Protein AF-A0A8J2PK31-F1 (afdb_monomer_lite)

pLDDT: mean 91.15, std 10.27, range [41.28, 98.44]

Sequence (139 aa):
GHVGTVIRLNTDSKTVTVCWDSEAICDYRVGHENAYDLRVFDNGPVGARHPGVTCAGGHDSIIGFRFKCLHCPDFNFCTHWYMNESSHDMAHTFCQFDTDDDLMVQKLPLRVQSEKLKAQGIFKDAIVTRGKDASLSYM

Organism: NCBI:txid39272

Radius of gyration: 17.29 Å; chains: 1; bounding box: 41×30×52 Å

Secondary structure (DSSP, 8-state):
-B-EEEEEEETTTTEEEEEETTS-EEEEEBSGGG-B----S--GGGT-EEEEEE-TTSSSEEES-EEEESSSTT-EEEHHHHT-SSSS-TTS-EEEESSSS----EEPPPGGGS-----BSS-TT---PPPTT------

Foldseek 3Di:
DFDWDFDDADPVQQKTWTQTLVRDIDIFHNCRVHDGDDDDPWDLVVPAWAPPQDAPVDGDTARFKWKAWPVDPSHIHHSVLVLDPPNDDQQTWIFIDGHNPPPGPDTDDRNVPDDDDDYDHPDPPDDDDDHPPDDPPPD

Structure (mmCIF, N/CA/C/O backbone):
data_AF-A0A8J2PK31-F1
#
_entry.id   AF-A0A8J2PK31-F1
#
loop_
_atom_site.group_PDB
_atom_site.id
_atom_site.type_symbol
_atom_site.label_atom_id
_atom_site.label_alt_id
_atom_site.label_comp_id
_atom_site.label_asym_id
_atom_site.label_entity_id
_atom_site.label_seq_id
_atom_site.pdbx_PDB_ins_code
_atom_site.Cartn_x
_atom_site.Cartn_y
_atom_site.Cartn_z
_atom_site.occupancy
_atom_site.B_iso_or_equiv
_atom_site.auth_seq_id
_atom_site.auth_comp_id
_atom_site.auth_asym_id
_atom_site.auth_atom_id
_atom_site.pdbx_PDB_model_num
ATOM 1 N N . GLY A 1 1 ? 0.779 11.304 4.839 1.00 92.00 1 GLY A N 1
ATOM 2 C CA . GLY A 1 1 ? -0.436 10.681 5.392 1.00 92.00 1 GLY A CA 1
ATOM 3 C C . GLY A 1 1 ? -0.075 9.940 6.657 1.00 92.00 1 GLY A C 1
ATOM 4 O O . GLY A 1 1 ? 0.998 9.345 6.693 1.00 92.00 1 GLY A O 1
ATOM 5 N N . HIS A 1 2 ? -0.925 10.005 7.681 1.00 96.75 2 HIS A N 1
ATOM 6 C CA . HIS A 1 2 ? -0.757 9.191 8.887 1.00 96.75 2 HIS A CA 1
ATOM 7 C C . HIS A 1 2 ? -1.102 7.728 8.582 1.00 96.75 2 HIS A C 1
ATOM 9 O O . HIS A 1 2 ? -1.942 7.480 7.715 1.00 96.75 2 HIS A O 1
ATOM 15 N N . VAL A 1 3 ? -0.445 6.782 9.249 1.00 98.00 3 VAL A N 1
ATOM 16 C CA . VAL A 1 3 ? -0.691 5.342 9.080 1.00 98.00 3 VAL A CA 1
ATOM 17 C C . VAL A 1 3 ? -1.331 4.736 10.328 1.00 98.00 3 VAL A C 1
ATOM 19 O O . VAL A 1 3 ? -1.281 5.301 11.423 1.00 98.00 3 VAL A O 1
ATOM 22 N N . GLY A 1 4 ? -1.990 3.601 10.127 1.00 97.62 4 GLY A N 1
ATOM 23 C CA . GLY A 1 4 ? -2.643 2.830 11.170 1.00 97.62 4 GLY A CA 1
ATOM 24 C C . GLY A 1 4 ? -2.768 1.371 10.757 1.00 97.62 4 GLY A C 1
ATOM 25 O O . GLY A 1 4 ? -2.617 1.022 9.584 1.00 97.62 4 GLY A O 1
ATOM 26 N N . THR A 1 5 ? -3.064 0.523 11.733 1.00 97.44 5 THR A N 1
ATOM 27 C CA . THR A 1 5 ? -3.182 -0.924 11.573 1.00 97.44 5 THR A CA 1
ATOM 28 C C . THR A 1 5 ? -4.648 -1.344 11.591 1.00 97.44 5 THR A C 1
ATOM 30 O O . THR A 1 5 ? -5.397 -0.995 12.505 1.00 97.44 5 THR A O 1
ATOM 33 N N . VAL A 1 6 ? -5.068 -2.124 10.596 1.00 97.19 6 VAL A N 1
ATOM 34 C CA . VAL A 1 6 ? -6.373 -2.797 10.605 1.00 97.19 6 VAL A CA 1
ATOM 35 C C . VAL A 1 6 ? -6.367 -3.871 11.690 1.00 97.19 6 VAL A C 1
ATOM 37 O O . VAL A 1 6 ? -5.547 -4.782 11.647 1.00 97.19 6 VAL A O 1
ATOM 40 N N . ILE A 1 7 ? -7.289 -3.778 12.648 1.00 96.12 7 ILE A N 1
ATOM 41 C CA . ILE A 1 7 ? -7.372 -4.718 13.781 1.00 96.12 7 ILE A CA 1
ATOM 42 C C . ILE A 1 7 ? -8.604 -5.624 13.729 1.00 96.12 7 ILE A C 1
ATOM 44 O O . ILE A 1 7 ? -8.644 -6.649 14.404 1.00 96.12 7 ILE A O 1
ATOM 48 N N . ARG A 1 8 ? -9.633 -5.248 12.962 1.00 96.50 8 ARG A N 1
ATOM 49 C CA . ARG A 1 8 ? -10.870 -6.024 12.836 1.00 96.50 8 ARG A CA 1
ATOM 50 C C . ARG A 1 8 ? -11.563 -5.708 11.521 1.00 96.50 8 ARG A C 1
ATOM 52 O O . ARG A 1 8 ? -11.778 -4.541 11.214 1.00 96.50 8 ARG A O 1
ATOM 59 N N . LEU A 1 9 ? -11.962 -6.743 10.791 1.00 96.06 9 LEU A N 1
ATOM 60 C CA . LEU A 1 9 ? -12.790 -6.637 9.592 1.00 96.06 9 LEU A CA 1
ATOM 61 C C . LEU A 1 9 ? -14.227 -7.046 9.926 1.00 96.06 9 LEU A C 1
ATOM 63 O O . LEU A 1 9 ? -14.434 -8.059 10.590 1.00 96.06 9 LEU A O 1
ATOM 67 N N . ASN A 1 10 ? -15.206 -6.280 9.448 1.00 96.00 10 ASN A N 1
ATOM 68 C CA . ASN A 1 10 ? -16.613 -6.659 9.474 1.00 96.00 10 ASN A CA 1
ATOM 69 C C . ASN A 1 10 ? -17.140 -6.740 8.036 1.00 96.00 10 ASN A C 1
ATOM 71 O O . ASN A 1 10 ? -17.382 -5.726 7.377 1.00 96.00 10 ASN A O 1
ATOM 75 N N . THR A 1 11 ? -17.278 -7.968 7.541 1.00 94.25 11 THR A N 1
ATOM 76 C CA . THR A 1 11 ? -17.695 -8.253 6.165 1.00 94.25 11 THR A CA 1
ATOM 77 C C . THR A 1 11 ? -19.152 -7.892 5.911 1.00 94.25 11 THR A C 1
ATOM 79 O O . THR A 1 11 ? -19.466 -7.384 4.836 1.00 94.25 11 THR A O 1
ATOM 82 N N . ASP A 1 12 ? -20.021 -8.093 6.902 1.00 96.00 12 ASP A N 1
ATOM 83 C CA . ASP A 1 12 ? -21.467 -7.918 6.755 1.00 96.00 12 ASP A CA 1
ATOM 84 C C . ASP A 1 12 ? -21.820 -6.439 6.605 1.00 96.00 12 ASP A C 1
ATOM 86 O O . ASP A 1 12 ? -22.564 -6.052 5.703 1.00 96.00 12 ASP A O 1
ATOM 90 N N . SER A 1 13 ? -21.216 -5.588 7.440 1.00 96.19 13 SER A N 1
ATOM 91 C CA . SER A 1 13 ? -21.368 -4.134 7.340 1.00 96.19 13 SER A CA 1
ATOM 92 C C . SER A 1 13 ? -20.422 -3.490 6.330 1.00 96.19 13 SER A C 1
ATOM 94 O O . SER A 1 13 ? -20.532 -2.289 6.096 1.00 96.19 13 SER A O 1
ATOM 96 N N . LYS A 1 14 ? -19.491 -4.243 5.726 1.00 97.69 14 LYS A N 1
ATOM 97 C CA . LYS A 1 14 ? -18.431 -3.715 4.846 1.00 97.69 14 LYS A CA 1
ATOM 98 C C . LYS A 1 14 ? -17.657 -2.558 5.494 1.00 97.69 14 LYS A C 1
ATOM 100 O O . LYS A 1 14 ? -17.405 -1.519 4.868 1.00 97.69 14 LYS A O 1
ATOM 105 N N . THR A 1 15 ? -17.289 -2.740 6.759 1.00 98.19 15 THR A N 1
ATOM 106 C CA . THR A 1 15 ? -16.491 -1.788 7.543 1.00 98.19 15 THR A CA 1
ATOM 107 C C . THR A 1 15 ? -15.265 -2.456 8.154 1.00 98.19 15 THR A C 1
ATOM 109 O O . THR A 1 15 ? -15.157 -3.681 8.232 1.00 98.19 15 THR A O 1
ATOM 112 N N . VAL A 1 16 ? -14.310 -1.639 8.584 1.00 98.31 16 VAL A N 1
ATOM 113 C CA . VAL A 1 16 ? -13.076 -2.086 9.225 1.00 98.31 16 VAL A CA 1
ATOM 114 C C . VAL A 1 16 ? -12.755 -1.193 10.418 1.00 98.31 16 VAL A C 1
ATOM 116 O O . VAL A 1 16 ? -12.932 0.019 10.341 1.00 98.31 16 VAL A O 1
ATOM 119 N N . THR A 1 17 ? -12.260 -1.779 11.504 1.00 98.12 17 THR A N 1
ATOM 120 C CA . THR A 1 17 ? -11.718 -1.036 12.644 1.00 98.12 17 THR A CA 1
ATOM 121 C C . THR A 1 17 ? -10.214 -0.854 12.451 1.00 98.12 17 THR A C 1
ATOM 123 O O . THR A 1 17 ? -9.477 -1.837 12.309 1.00 98.12 17 THR A O 1
ATOM 126 N N . VAL A 1 18 ? -9.750 0.395 12.488 1.00 97.94 18 VAL A N 1
ATOM 127 C CA . VAL A 1 18 ? -8.328 0.761 12.426 1.00 97.94 18 VAL A CA 1
ATOM 128 C C . VAL A 1 18 ? -7.876 1.300 13.773 1.00 97.94 18 VAL A C 1
ATOM 130 O O . VAL A 1 18 ? -8.544 2.136 14.376 1.00 97.94 18 VAL A O 1
ATOM 133 N N . CYS A 1 19 ? -6.722 0.824 14.227 1.00 97.12 19 CYS A N 1
ATOM 134 C CA . CYS A 1 19 ? -5.937 1.458 15.272 1.00 97.12 19 CYS A CA 1
ATOM 135 C C . CYS A 1 19 ? -4.890 2.350 14.614 1.00 97.12 19 CYS A C 1
ATOM 137 O O . CYS A 1 19 ? -3.945 1.842 14.015 1.00 97.12 19 CYS A O 1
ATOM 139 N N . TRP A 1 20 ? -5.056 3.661 14.702 1.00 97.12 20 TRP A N 1
ATOM 140 C CA . TRP A 1 20 ? -4.041 4.599 14.246 1.00 97.12 20 TRP A CA 1
ATOM 141 C C . TRP A 1 20 ? -2.821 4.553 15.153 1.00 97.12 20 TRP A C 1
ATOM 143 O O . TRP A 1 20 ? -2.927 4.288 16.351 1.00 97.12 20 TRP A O 1
ATOM 153 N N . ASP A 1 21 ? -1.669 4.884 14.584 1.00 96.50 21 ASP A N 1
ATOM 154 C CA . ASP A 1 21 ? -0.407 4.961 15.319 1.00 96.50 21 ASP A CA 1
ATOM 155 C C . ASP A 1 21 ? -0.416 6.058 16.396 1.00 96.50 21 ASP A C 1
ATOM 157 O O . ASP A 1 21 ? 0.353 6.009 17.349 1.00 96.50 21 ASP A O 1
ATOM 161 N N . SER A 1 22 ? -1.331 7.024 16.281 1.00 93.88 22 SER A N 1
ATOM 162 C CA . SER A 1 22 ? -1.644 8.022 17.308 1.00 93.88 22 SER A CA 1
ATOM 163 C C . SER A 1 22 ? -2.657 7.522 18.352 1.00 93.88 22 SER A C 1
ATOM 165 O O . SER A 1 22 ? -3.386 8.326 18.926 1.00 93.88 22 SER A O 1
ATOM 167 N N . GLU A 1 23 ? -2.778 6.205 18.526 1.00 90.69 23 GLU A N 1
ATOM 168 C CA . GLU A 1 23 ? -3.651 5.491 19.476 1.00 90.69 23 GLU A CA 1
ATOM 169 C C . GLU A 1 23 ? -5.170 5.577 19.223 1.00 90.69 23 GLU A C 1
ATOM 171 O O . GLU A 1 23 ? -5.930 4.785 19.784 1.00 90.69 23 GLU A O 1
ATOM 176 N N . ALA A 1 24 ? -5.641 6.474 18.352 1.00 94.31 24 ALA A N 1
ATOM 177 C CA . ALA A 1 24 ? -7.059 6.583 18.009 1.00 94.31 24 ALA A CA 1
ATOM 178 C C . ALA A 1 24 ? -7.587 5.288 17.364 1.00 94.31 24 ALA A C 1
ATOM 180 O O . ALA A 1 24 ? -6.962 4.727 16.464 1.00 94.31 24 ALA A O 1
ATOM 181 N N . ILE A 1 25 ? -8.770 4.834 17.786 1.00 96.56 25 ILE A N 1
ATOM 182 C CA . ILE A 1 25 ? -9.439 3.655 17.225 1.00 96.56 25 ILE A CA 1
ATOM 183 C C . ILE A 1 25 ? -10.762 4.092 16.616 1.00 96.56 25 ILE A C 1
ATOM 185 O O . ILE A 1 25 ? -11.620 4.629 17.316 1.00 96.56 25 ILE A O 1
ATOM 189 N N . CYS A 1 26 ? -10.932 3.842 15.322 1.00 97.31 26 CYS A N 1
ATOM 190 C CA . CYS A 1 26 ? -12.119 4.257 14.583 1.00 97.31 26 CYS A CA 1
ATOM 191 C C . CYS A 1 26 ? -12.532 3.198 13.558 1.00 97.31 26 CYS A C 1
ATOM 193 O O . CYS A 1 26 ? -11.692 2.457 13.040 1.00 97.31 26 CYS A O 1
ATOM 195 N N . ASP A 1 27 ? -13.830 3.162 13.259 1.00 97.88 27 ASP A N 1
ATOM 196 C CA . ASP A 1 27 ? -14.395 2.348 12.188 1.00 97.88 27 ASP A CA 1
ATOM 197 C C . ASP A 1 27 ? -14.476 3.154 10.887 1.00 97.88 27 ASP A C 1
ATOM 199 O O . ASP A 1 27 ? -14.808 4.340 10.890 1.00 97.88 27 ASP A O 1
ATOM 203 N N . TYR A 1 28 ? -14.188 2.488 9.772 1.00 98.44 28 TYR A N 1
ATOM 204 C CA . TYR A 1 28 ? -14.110 3.073 8.437 1.00 98.44 28 TYR A CA 1
ATOM 205 C C . TYR A 1 28 ? -14.814 2.198 7.407 1.00 98.44 28 TYR A C 1
ATOM 207 O O . TYR A 1 28 ? -14.915 0.978 7.568 1.00 98.44 28 TYR A O 1
ATOM 215 N N . ARG A 1 29 ? -15.281 2.809 6.318 1.00 98.38 29 ARG A N 1
ATOM 216 C CA . ARG A 1 29 ? -15.962 2.110 5.226 1.00 98.38 29 ARG A CA 1
ATOM 217 C C . ARG A 1 29 ? -14.949 1.477 4.280 1.00 98.38 29 ARG A C 1
ATOM 219 O O . ARG A 1 29 ? -13.975 2.110 3.868 1.00 98.38 29 ARG A O 1
ATOM 226 N N . VAL A 1 30 ? -15.223 0.231 3.906 1.00 96.94 30 VAL A N 1
ATOM 227 C CA . VAL A 1 30 ? -14.487 -0.537 2.887 1.00 96.94 30 VAL A CA 1
ATOM 228 C C . VAL A 1 30 ? -15.458 -1.115 1.847 1.00 96.94 30 VAL A C 1
ATOM 230 O O . VAL A 1 30 ? -15.283 -2.224 1.350 1.00 96.94 30 VAL A O 1
ATOM 233 N N . GLY A 1 31 ? -16.526 -0.365 1.549 1.00 96.94 31 GLY A N 1
ATOM 234 C CA . GLY A 1 31 ? -17.612 -0.760 0.649 1.00 96.94 31 GLY A CA 1
ATOM 235 C C . GLY A 1 31 ? -19.021 -0.513 1.201 1.00 96.94 31 GLY A C 1
ATOM 236 O O . GLY A 1 31 ? -19.994 -0.692 0.462 1.00 96.94 31 GLY A O 1
ATOM 237 N N . HIS A 1 32 ? -19.162 -0.103 2.468 1.00 97.44 32 HIS A N 1
ATOM 238 C CA . HIS A 1 32 ? -20.440 0.378 3.005 1.00 97.44 32 HIS A CA 1
ATOM 239 C C . HIS A 1 32 ? -20.903 1.596 2.199 1.00 97.44 32 HIS A C 1
ATOM 241 O O . HIS A 1 32 ? -20.122 2.525 1.995 1.00 97.44 32 HIS A O 1
ATOM 247 N N . GLU A 1 33 ? -22.148 1.574 1.713 1.00 97.06 33 GLU A N 1
ATOM 248 C CA . GLU A 1 33 ? -22.706 2.618 0.831 1.00 97.06 33 GLU A CA 1
ATOM 249 C C . GLU A 1 33 ? -21.818 2.948 -0.382 1.00 97.06 33 GLU A C 1
ATOM 251 O O . GLU A 1 33 ? -21.777 4.083 -0.850 1.00 97.06 33 GLU A O 1
ATOM 256 N N . ASN A 1 34 ? -21.095 1.949 -0.904 1.00 96.19 34 ASN A N 1
ATOM 257 C CA . ASN A 1 34 ? -20.182 2.117 -2.037 1.00 96.19 34 ASN A CA 1
ATOM 258 C C . ASN A 1 34 ? -19.070 3.162 -1.789 1.00 96.19 34 ASN A C 1
ATOM 260 O O . ASN A 1 34 ? -18.616 3.832 -2.716 1.00 96.19 34 ASN A O 1
ATOM 264 N N . ALA A 1 35 ? -18.634 3.310 -0.535 1.00 97.56 35 ALA A N 1
ATOM 265 C CA . ALA A 1 35 ? -17.582 4.240 -0.148 1.00 97.56 35 ALA A CA 1
ATOM 266 C C . ALA A 1 35 ? -16.380 3.539 0.498 1.00 97.56 35 ALA A C 1
ATOM 268 O O . ALA A 1 35 ? -16.506 2.504 1.161 1.00 97.56 35 ALA A O 1
ATOM 269 N N . TYR A 1 36 ? -15.210 4.150 0.308 1.00 97.50 36 TYR A N 1
ATOM 270 C CA . TYR A 1 36 ? -13.915 3.670 0.778 1.00 97.50 36 TYR A CA 1
ATOM 271 C C . TYR A 1 36 ? -13.167 4.829 1.434 1.00 97.50 36 TYR A C 1
ATOM 273 O O . TYR A 1 36 ? -12.833 5.805 0.763 1.00 97.50 36 TYR A O 1
ATOM 281 N N . ASP A 1 37 ? -12.908 4.726 2.736 1.00 98.12 37 ASP A N 1
ATOM 282 C CA . ASP A 1 37 ? -12.297 5.820 3.510 1.00 98.12 37 ASP A CA 1
ATOM 283 C C . ASP A 1 37 ? -10.773 5.683 3.651 1.00 98.12 37 ASP A C 1
ATOM 285 O O . ASP A 1 37 ? -10.094 6.606 4.098 1.00 98.12 37 ASP A O 1
ATOM 289 N N . LEU A 1 38 ? -10.224 4.524 3.281 1.00 97.56 38 LEU A N 1
ATOM 290 C CA . LEU A 1 38 ? -8.836 4.147 3.533 1.00 97.56 38 LEU A CA 1
ATOM 291 C C . LEU A 1 38 ? -8.128 3.715 2.248 1.00 97.56 38 LEU A C 1
ATOM 293 O O . LEU A 1 38 ? -8.750 3.275 1.281 1.00 97.56 38 LEU A O 1
ATOM 297 N N . ARG A 1 39 ? -6.796 3.791 2.272 1.00 94.69 39 ARG A N 1
ATOM 298 C CA . ARG A 1 39 ? -5.908 3.191 1.270 1.00 94.69 39 ARG A CA 1
ATOM 299 C C . ARG A 1 39 ? -4.962 2.225 1.965 1.00 94.69 39 ARG A C 1
ATOM 301 O O . ARG A 1 39 ? -4.509 2.506 3.073 1.00 94.69 39 ARG A O 1
ATOM 308 N N . VAL A 1 40 ? -4.644 1.115 1.308 1.00 94.38 40 VAL A N 1
ATOM 309 C CA . VAL A 1 40 ? -3.665 0.158 1.830 1.00 94.38 40 VAL A CA 1
ATOM 310 C C . VAL A 1 40 ? -2.261 0.703 1.583 1.00 94.38 40 VAL A C 1
ATOM 312 O O . VAL A 1 40 ? -1.911 1.036 0.453 1.00 94.38 40 VAL A O 1
ATOM 315 N N . PHE A 1 41 ? -1.475 0.826 2.652 1.00 95.38 41 PHE A N 1
ATOM 316 C CA . PHE A 1 41 ? -0.088 1.296 2.589 1.00 95.38 41 PHE A CA 1
ATOM 317 C C . PHE A 1 41 ? 0.907 0.139 2.423 1.00 95.38 41 PHE A C 1
ATOM 319 O O . PHE A 1 41 ? 1.835 0.235 1.624 1.00 95.38 41 PHE A O 1
ATOM 326 N N . ASP A 1 42 ? 0.689 -0.958 3.150 1.00 94.62 42 ASP A N 1
ATOM 327 C CA . ASP A 1 42 ? 1.492 -2.179 3.097 1.00 94.62 42 ASP A CA 1
ATOM 328 C C . ASP A 1 42 ? 0.614 -3.389 3.457 1.00 94.62 42 ASP A C 1
ATOM 330 O O . ASP A 1 42 ? -0.172 -3.333 4.405 1.00 94.62 42 ASP A O 1
ATOM 334 N N . ASN A 1 43 ? 0.737 -4.474 2.696 1.00 94.19 43 ASN A N 1
ATOM 335 C CA . ASN A 1 43 ? 0.067 -5.756 2.925 1.00 94.19 43 ASN A CA 1
ATOM 336 C C . ASN A 1 43 ? 1.062 -6.900 3.228 1.00 94.19 43 ASN A C 1
ATOM 338 O O . ASN A 1 43 ? 0.661 -8.046 3.430 1.00 94.19 43 ASN A O 1
ATOM 342 N N . GLY A 1 44 ? 2.362 -6.612 3.328 1.00 94.25 44 GLY A N 1
ATOM 343 C CA . GLY A 1 44 ? 3.373 -7.567 3.778 1.00 94.25 44 GLY A CA 1
ATOM 344 C C . GLY A 1 44 ? 3.074 -8.211 5.145 1.00 94.25 44 GLY A C 1
ATOM 345 O O . GLY A 1 44 ? 3.270 -9.429 5.265 1.00 94.25 44 GLY A O 1
ATOM 346 N N . PRO A 1 45 ? 2.564 -7.465 6.152 1.00 95.06 45 PRO A N 1
ATOM 347 C CA . PRO A 1 45 ? 2.220 -8.008 7.470 1.00 95.06 45 PRO A CA 1
ATOM 348 C C . PRO A 1 45 ? 1.119 -9.073 7.466 1.00 95.06 45 PRO A C 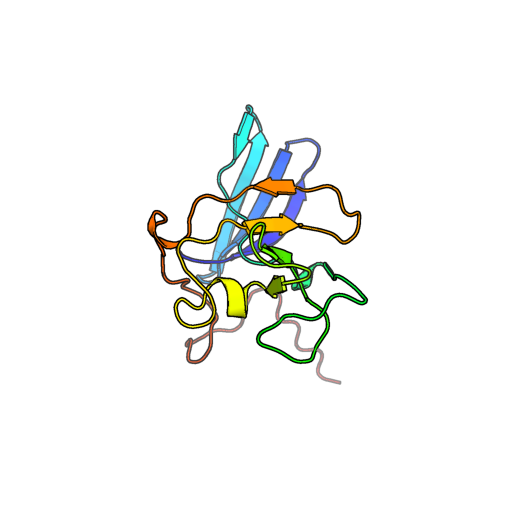1
ATOM 350 O O . PRO A 1 45 ? 1.142 -9.959 8.313 1.00 95.06 45 PRO A O 1
ATOM 353 N N . VAL A 1 46 ? 0.190 -9.040 6.501 1.00 92.38 46 VAL A N 1
ATOM 354 C CA . VAL A 1 46 ? -0.848 -10.082 6.354 1.00 92.38 46 VAL A CA 1
ATOM 355 C C . VAL A 1 46 ? -0.358 -11.304 5.568 1.00 92.38 46 VAL A C 1
ATOM 357 O O . VAL A 1 46 ? -1.133 -12.211 5.286 1.00 92.38 46 VAL A O 1
ATOM 360 N N . GLY A 1 47 ? 0.933 -11.349 5.225 1.00 91.81 47 GLY A N 1
ATOM 361 C CA . GLY A 1 47 ? 1.561 -12.495 4.573 1.00 91.81 47 GLY A CA 1
ATOM 362 C C . GLY A 1 47 ? 1.592 -12.429 3.048 1.00 91.81 47 GLY A C 1
ATOM 363 O O . GLY A 1 47 ? 1.969 -13.419 2.430 1.00 91.81 47 GLY A O 1
ATOM 364 N N . ALA A 1 48 ? 1.265 -11.290 2.426 1.00 92.12 48 ALA A N 1
ATOM 365 C CA . ALA A 1 48 ? 1.408 -11.136 0.979 1.00 92.12 48 ALA A CA 1
ATOM 366 C C . ALA A 1 48 ? 2.880 -11.296 0.561 1.00 92.12 48 ALA A C 1
ATOM 368 O O . ALA A 1 48 ? 3.790 -10.683 1.142 1.00 92.12 48 ALA A O 1
ATOM 369 N N . ARG A 1 49 ? 3.124 -12.176 -0.409 1.00 92.50 49 ARG A N 1
ATOM 370 C CA . ARG A 1 49 ? 4.447 -12.565 -0.907 1.00 92.50 49 ARG A CA 1
ATOM 371 C C . ARG A 1 49 ? 4.340 -12.889 -2.393 1.00 92.50 49 ARG A C 1
ATOM 373 O O . ARG A 1 49 ? 3.288 -13.335 -2.837 1.00 92.50 49 ARG A O 1
ATOM 380 N N . HIS A 1 50 ? 5.455 -12.744 -3.100 1.00 92.69 50 HIS A N 1
ATOM 381 C CA . HIS A 1 50 ? 5.609 -13.184 -4.487 1.00 92.69 50 HIS A CA 1
ATOM 382 C C . HIS A 1 50 ? 6.845 -14.090 -4.611 1.00 92.69 50 HIS A C 1
ATOM 384 O O . HIS A 1 50 ? 7.949 -13.601 -4.892 1.00 92.69 50 HIS A O 1
ATOM 390 N N . PRO A 1 51 ? 6.713 -15.393 -4.304 1.00 91.00 51 PRO A N 1
ATOM 391 C CA . PRO A 1 51 ? 7.805 -16.353 -4.407 1.00 91.00 51 PRO A CA 1
ATOM 392 C C . PRO A 1 51 ? 8.404 -16.393 -5.817 1.00 91.00 51 PRO A C 1
ATOM 394 O O . PRO A 1 51 ? 7.699 -16.356 -6.817 1.00 91.00 51 PRO A O 1
ATOM 397 N N . GLY A 1 52 ? 9.733 -16.466 -5.910 1.00 90.75 52 GLY A N 1
ATOM 398 C CA . GLY A 1 52 ? 10.426 -16.529 -7.203 1.00 90.75 52 GLY A CA 1
ATOM 399 C C . GLY A 1 52 ? 10.499 -15.200 -7.964 1.00 90.75 52 GLY A C 1
ATOM 400 O O . GLY A 1 52 ? 11.144 -15.144 -9.009 1.00 90.75 52 GLY A O 1
ATOM 401 N N . VAL A 1 53 ? 9.913 -14.118 -7.437 1.00 92.44 53 VAL A N 1
ATOM 402 C CA . VAL A 1 53 ? 10.046 -12.768 -7.994 1.00 92.44 53 VAL A CA 1
ATOM 403 C C . VAL A 1 53 ? 10.950 -11.922 -7.104 1.00 92.44 53 VAL A C 1
ATOM 405 O O . VAL A 1 53 ? 10.587 -11.546 -5.988 1.00 92.44 53 VAL A O 1
ATOM 408 N N . THR A 1 54 ? 12.119 -11.570 -7.628 1.00 93.69 54 THR A N 1
ATOM 409 C CA . THR A 1 54 ? 13.089 -10.717 -6.933 1.00 93.69 54 THR A CA 1
ATOM 410 C C . THR A 1 54 ? 12.811 -9.239 -7.194 1.00 93.69 54 THR A C 1
ATOM 412 O O . THR A 1 54 ? 12.502 -8.827 -8.314 1.00 93.69 54 THR A O 1
ATOM 415 N N . CYS A 1 55 ? 12.945 -8.417 -6.154 1.00 94.50 55 CYS A N 1
ATOM 416 C CA . CYS A 1 55 ? 12.940 -6.965 -6.305 1.00 94.50 55 CYS A CA 1
ATOM 417 C C . CYS A 1 55 ? 14.254 -6.495 -6.941 1.00 94.50 55 CYS A C 1
ATOM 419 O O . CYS A 1 55 ? 15.300 -6.738 -6.368 1.00 94.50 55 CYS A O 1
ATOM 421 N N . ALA A 1 56 ? 14.227 -5.731 -8.033 1.00 93.25 56 ALA A N 1
ATOM 422 C CA . ALA A 1 56 ? 15.435 -5.267 -8.728 1.00 93.25 56 ALA A CA 1
ATOM 423 C C . ALA A 1 56 ? 16.367 -4.384 -7.873 1.00 93.25 56 ALA A C 1
ATOM 425 O O . ALA A 1 56 ? 17.558 -4.296 -8.151 1.00 93.25 56 ALA A O 1
ATOM 426 N N . GLY A 1 57 ? 15.843 -3.722 -6.838 1.00 86.25 57 GLY A N 1
ATOM 427 C CA . GLY A 1 57 ? 16.667 -2.968 -5.888 1.00 86.25 57 GLY A CA 1
ATOM 428 C C . GLY A 1 57 ? 17.202 -3.788 -4.703 1.00 86.25 57 GLY A C 1
ATOM 429 O O . GLY A 1 57 ? 18.009 -3.288 -3.928 1.00 86.25 57 GLY A O 1
ATOM 430 N N . GLY A 1 58 ? 16.749 -5.029 -4.518 1.00 83.69 58 GLY A N 1
ATOM 431 C CA . GLY A 1 58 ? 17.189 -5.918 -3.438 1.00 83.69 58 GLY A CA 1
ATOM 432 C C . GLY A 1 58 ? 17.611 -7.285 -3.972 1.00 83.69 58 GLY A C 1
ATOM 433 O O . GLY A 1 58 ? 17.614 -7.511 -5.175 1.00 83.69 58 GLY A O 1
ATOM 434 N N . HIS A 1 59 ? 17.967 -8.211 -3.082 1.00 75.88 59 HIS A N 1
ATOM 435 C CA . HIS A 1 59 ? 18.308 -9.589 -3.475 1.00 75.88 59 HIS A CA 1
ATOM 436 C C . HIS A 1 59 ? 17.279 -10.627 -3.002 1.00 75.88 59 HIS A C 1
ATOM 438 O O . HIS A 1 59 ? 17.430 -11.812 -3.286 1.00 75.88 59 HIS A O 1
ATOM 444 N N . ASP A 1 60 ? 16.209 -10.186 -2.339 1.00 85.50 60 ASP A N 1
ATOM 445 C CA . ASP A 1 60 ? 15.196 -11.060 -1.750 1.00 85.50 60 ASP A CA 1
ATOM 446 C C . ASP A 1 60 ? 13.890 -11.079 -2.559 1.00 85.50 60 ASP A C 1
ATOM 448 O O . ASP A 1 60 ? 13.609 -10.193 -3.379 1.00 85.50 60 ASP A O 1
ATOM 452 N N . SER A 1 61 ? 13.073 -12.105 -2.301 1.00 92.06 61 SER A N 1
ATOM 453 C CA . SER A 1 61 ? 11.706 -12.186 -2.828 1.00 92.06 61 SER A CA 1
ATOM 454 C C . SER A 1 61 ? 10.853 -11.020 -2.329 1.00 92.06 61 SER A C 1
ATOM 456 O O . SER A 1 61 ? 11.017 -10.545 -1.203 1.00 92.06 61 SER A O 1
ATOM 458 N N . ILE A 1 62 ? 9.914 -10.566 -3.159 1.00 94.62 62 ILE A N 1
ATOM 459 C CA . ILE A 1 62 ? 9.059 -9.428 -2.810 1.00 94.62 62 ILE A CA 1
ATOM 460 C C . ILE A 1 62 ? 8.092 -9.802 -1.678 1.00 94.62 62 ILE A C 1
ATOM 462 O O . ILE A 1 62 ? 7.349 -10.785 -1.750 1.00 94.62 62 ILE A O 1
ATOM 466 N N . ILE A 1 63 ? 8.103 -8.963 -0.641 1.00 93.69 63 ILE A N 1
ATOM 467 C CA . ILE A 1 63 ? 7.164 -8.964 0.478 1.00 93.69 63 ILE A CA 1
ATOM 468 C C . ILE A 1 63 ? 6.200 -7.790 0.304 1.00 93.69 63 ILE A C 1
ATOM 470 O O . ILE A 1 63 ? 6.644 -6.662 0.088 1.00 93.69 63 ILE A O 1
ATOM 474 N N . GLY A 1 64 ? 4.903 -8.061 0.438 1.00 94.56 64 GLY A N 1
ATOM 475 C CA . GLY A 1 64 ? 3.852 -7.082 0.194 1.00 94.56 64 GLY A CA 1
ATOM 476 C C . GLY A 1 64 ? 3.617 -6.848 -1.299 1.00 94.56 64 GLY A C 1
ATOM 477 O O . GLY A 1 64 ? 3.805 -7.760 -2.101 1.00 94.56 64 GLY A O 1
ATOM 478 N N . PHE A 1 65 ? 3.231 -5.625 -1.667 1.00 95.00 65 PHE A N 1
ATOM 479 C CA . PHE A 1 65 ? 2.936 -5.256 -3.051 1.00 95.00 65 PHE A CA 1
ATOM 480 C C . PHE A 1 65 ? 4.132 -5.437 -3.991 1.00 95.00 65 PHE A C 1
ATOM 482 O O . PHE A 1 65 ? 5.253 -4.981 -3.723 1.00 95.00 65 PHE A O 1
ATOM 489 N N . ARG A 1 66 ? 3.853 -6.019 -5.159 1.00 95.19 66 ARG A N 1
ATOM 490 C CA . ARG A 1 66 ? 4.773 -6.097 -6.295 1.00 95.19 66 ARG A CA 1
ATOM 491 C C . ARG A 1 66 ? 4.407 -5.057 -7.346 1.00 95.19 66 ARG A C 1
ATOM 493 O O . ARG A 1 66 ? 3.263 -4.965 -7.781 1.00 95.19 66 ARG A O 1
ATOM 500 N N . PHE A 1 67 ? 5.415 -4.338 -7.825 1.00 95.50 67 PHE A N 1
ATOM 501 C CA . PHE A 1 67 ? 5.295 -3.340 -8.884 1.00 95.50 67 PHE A CA 1
ATOM 502 C C . PHE A 1 67 ? 6.100 -3.793 -10.104 1.00 95.50 67 PHE A C 1
ATOM 504 O O . PHE A 1 67 ? 7.328 -3.701 -10.104 1.00 95.50 67 PHE A O 1
ATOM 511 N N . LYS A 1 68 ? 5.429 -4.280 -11.153 1.00 95.25 68 LYS A N 1
ATOM 512 C CA . LYS A 1 68 ? 6.075 -4.685 -12.415 1.00 95.25 68 LYS A CA 1
ATOM 513 C C . LYS A 1 68 ? 6.107 -3.515 -13.390 1.00 95.25 68 LYS A C 1
ATOM 515 O O . LYS A 1 68 ? 5.062 -2.936 -13.686 1.00 95.25 68 LYS A O 1
ATOM 520 N N . CYS A 1 69 ? 7.283 -3.184 -13.913 1.00 96.44 69 CYS A N 1
ATOM 521 C CA . CYS A 1 69 ? 7.413 -2.187 -14.972 1.00 96.44 69 CYS A CA 1
ATOM 522 C C . CYS A 1 69 ? 6.824 -2.732 -16.280 1.00 96.44 69 CYS A C 1
ATOM 524 O O . CYS A 1 69 ? 7.072 -3.877 -16.652 1.00 96.44 69 CYS A O 1
ATOM 526 N N . LEU A 1 70 ? 6.057 -1.910 -16.996 1.00 95.38 70 LEU A N 1
ATOM 527 C CA . LEU A 1 70 ? 5.456 -2.286 -18.282 1.00 95.38 70 LEU A CA 1
ATOM 528 C C . LEU A 1 70 ? 6.357 -2.013 -19.491 1.00 95.38 70 LEU A C 1
ATOM 530 O O . LEU A 1 70 ? 6.015 -2.392 -20.606 1.00 95.38 70 LEU A O 1
ATOM 534 N N . HIS A 1 71 ? 7.489 -1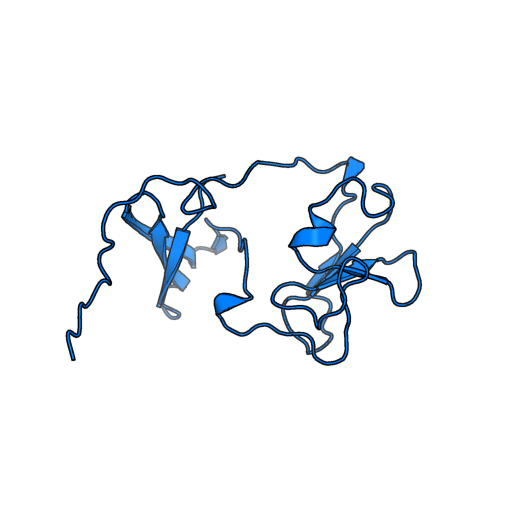.346 -19.277 1.00 96.25 71 HIS A N 1
ATOM 535 C CA . HIS A 1 71 ? 8.423 -0.953 -20.33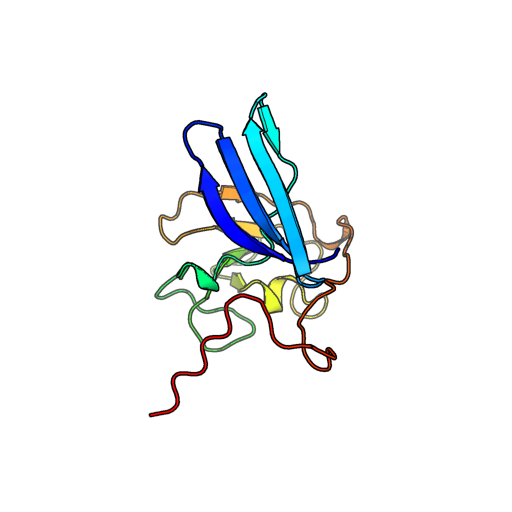4 1.00 96.25 71 HIS A CA 1
ATOM 536 C C . HIS A 1 71 ? 9.693 -1.810 -20.340 1.00 96.25 71 HIS A C 1
ATOM 538 O O . HIS A 1 71 ? 10.379 -1.889 -21.356 1.00 96.25 71 HIS A O 1
ATOM 544 N N . CYS A 1 72 ? 10.006 -2.457 -19.215 1.00 96.00 72 CYS A N 1
ATOM 545 C CA . CYS A 1 72 ? 11.219 -3.243 -19.039 1.00 96.00 72 CYS A CA 1
ATOM 546 C C . CYS A 1 72 ? 10.872 -4.723 -18.816 1.00 96.00 72 CYS A C 1
ATOM 548 O O . CYS A 1 72 ? 10.060 -5.020 -17.934 1.00 96.00 72 CYS A O 1
ATOM 550 N N . PRO A 1 73 ? 11.489 -5.653 -19.568 1.00 92.44 73 PRO A N 1
ATOM 551 C CA . PRO A 1 73 ? 11.321 -7.086 -19.346 1.00 92.44 73 PRO A CA 1
ATOM 552 C C . PRO A 1 73 ? 11.729 -7.481 -17.924 1.00 92.44 73 PRO A C 1
ATOM 554 O O . PRO A 1 73 ? 12.770 -7.046 -17.439 1.00 92.44 73 PRO A O 1
ATOM 557 N N . ASP A 1 74 ? 10.885 -8.276 -17.264 1.00 87.81 74 ASP A N 1
ATOM 558 C CA . ASP A 1 74 ? 11.122 -8.884 -15.945 1.00 87.81 74 ASP A CA 1
ATOM 559 C C . ASP A 1 74 ? 11.583 -7.936 -14.826 1.00 87.81 74 ASP A C 1
ATOM 561 O O . ASP A 1 74 ? 12.147 -8.356 -13.815 1.00 87.81 74 ASP A O 1
ATOM 565 N N . PHE A 1 75 ? 11.270 -6.647 -14.954 1.00 94.94 75 PHE A N 1
ATOM 566 C CA . PHE A 1 75 ? 11.645 -5.646 -13.967 1.00 94.94 75 PHE A CA 1
ATOM 567 C C . PHE A 1 75 ? 10.550 -5.471 -12.912 1.00 94.94 75 PHE A C 1
ATOM 569 O O . PHE A 1 75 ? 9.429 -5.052 -13.218 1.00 94.94 75 PHE A O 1
ATOM 576 N N . ASN A 1 76 ? 10.886 -5.767 -11.656 1.00 95.00 76 ASN A N 1
ATOM 577 C CA . ASN A 1 76 ? 9.957 -5.736 -10.530 1.00 95.00 76 ASN A CA 1
ATOM 578 C C . ASN A 1 76 ? 10.540 -4.935 -9.362 1.00 95.00 76 ASN A C 1
ATOM 580 O O . ASN A 1 76 ? 11.727 -5.032 -9.064 1.00 95.00 76 ASN A O 1
ATOM 584 N N . PHE A 1 77 ? 9.691 -4.204 -8.648 1.00 96.19 77 PHE A N 1
ATOM 585 C CA . PHE A 1 77 ? 10.023 -3.555 -7.385 1.00 96.19 77 PHE A CA 1
ATOM 586 C C . PHE A 1 77 ? 9.102 -4.015 -6.260 1.00 96.19 77 PHE A C 1
ATOM 588 O O . PHE A 1 77 ? 7.918 -4.255 -6.481 1.00 96.19 77 PHE A O 1
ATOM 595 N N . CYS A 1 78 ? 9.640 -4.087 -5.042 1.00 95.31 78 CYS A N 1
ATOM 596 C CA . CYS A 1 78 ? 8.836 -4.024 -3.823 1.00 95.31 78 CYS A CA 1
ATOM 597 C C . CYS A 1 78 ? 8.472 -2.564 -3.503 1.00 95.31 78 CYS A C 1
ATOM 599 O O . CYS A 1 78 ? 9.067 -1.632 -4.057 1.00 95.31 78 CYS A O 1
ATOM 601 N N . THR A 1 79 ? 7.549 -2.347 -2.561 1.00 94.25 79 THR A N 1
ATOM 602 C CA . THR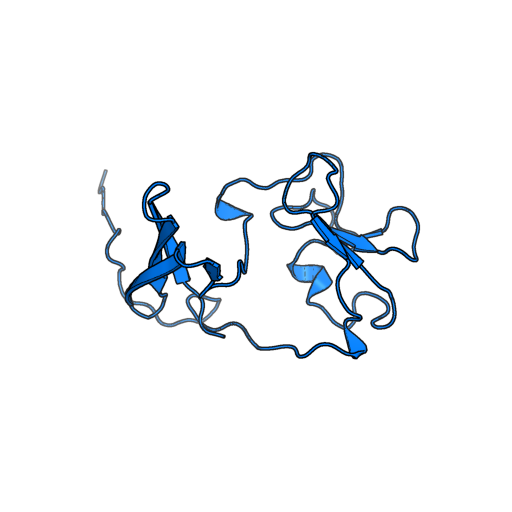 A 1 79 ? 7.105 -1.005 -2.138 1.00 94.25 79 THR A CA 1
ATOM 603 C C . THR A 1 79 ? 8.265 -0.061 -1.813 1.00 94.25 79 THR A C 1
ATOM 605 O O . THR A 1 79 ? 8.264 1.083 -2.263 1.00 94.25 79 THR A O 1
ATOM 608 N N . HIS A 1 80 ? 9.291 -0.533 -1.094 1.00 93.12 80 HIS A N 1
ATOM 609 C CA . HIS A 1 80 ? 10.443 0.293 -0.712 1.00 93.12 80 HIS A CA 1
ATOM 610 C C . HIS A 1 80 ? 11.155 0.906 -1.929 1.00 93.12 80 HIS A C 1
ATOM 612 O O . HIS A 1 80 ? 11.402 2.111 -1.969 1.00 93.12 80 HIS A O 1
ATOM 618 N N . TRP A 1 81 ? 11.445 0.085 -2.942 1.00 94.75 81 TRP A N 1
ATOM 619 C CA . TRP A 1 81 ? 12.171 0.519 -4.136 1.00 94.75 81 TRP A CA 1
ATOM 620 C C . TRP A 1 81 ? 11.291 1.230 -5.157 1.00 94.75 81 TRP A C 1
ATOM 622 O O . TRP A 1 81 ? 11.778 2.128 -5.844 1.00 94.75 81 TRP A O 1
ATOM 632 N N . TYR A 1 82 ? 10.000 0.896 -5.214 1.00 95.44 82 TYR A N 1
ATOM 633 C CA . TYR A 1 82 ? 9.024 1.611 -6.034 1.00 95.44 82 TYR A CA 1
ATOM 634 C C . TYR A 1 82 ? 8.860 3.072 -5.587 1.00 95.44 82 TYR A C 1
ATOM 636 O O . TYR A 1 82 ? 8.816 3.983 -6.419 1.00 95.44 82 TYR A O 1
ATOM 644 N N . MET A 1 83 ? 8.835 3.300 -4.268 1.00 93.56 83 MET A N 1
ATOM 645 C CA . MET A 1 83 ? 8.733 4.635 -3.668 1.00 93.56 83 MET A CA 1
ATOM 646 C C . MET A 1 83 ? 10.041 5.442 -3.748 1.00 93.56 83 MET A C 1
ATOM 648 O O . MET A 1 83 ? 10.043 6.639 -3.436 1.00 93.56 83 MET A O 1
ATOM 652 N N . ASN A 1 84 ? 11.150 4.821 -4.165 1.00 91.50 84 ASN A N 1
ATOM 653 C CA . ASN A 1 84 ? 12.418 5.498 -4.405 1.00 91.50 84 ASN A CA 1
ATOM 654 C C . ASN A 1 84 ? 12.437 6.117 -5.818 1.00 91.50 84 ASN A C 1
ATOM 656 O O . ASN A 1 84 ? 12.197 5.443 -6.817 1.00 91.50 84 ASN A O 1
ATOM 660 N N . GLU A 1 85 ? 12.713 7.417 -5.904 1.00 81.94 85 GLU A N 1
ATOM 661 C CA . GLU A 1 85 ? 12.673 8.171 -7.166 1.00 81.94 85 GLU A CA 1
ATOM 662 C C . GLU A 1 85 ? 13.948 8.015 -8.001 1.00 81.94 85 GLU A C 1
ATOM 664 O O . GLU A 1 85 ? 13.910 8.221 -9.209 1.00 81.94 85 GLU A O 1
ATOM 669 N N . SER A 1 86 ? 15.068 7.616 -7.392 1.00 83.06 86 SER A N 1
ATOM 670 C CA . SER A 1 86 ? 16.347 7.444 -8.095 1.00 83.06 86 SER A CA 1
ATOM 671 C C . SER A 1 86 ? 16.604 6.012 -8.576 1.00 83.06 86 SER A C 1
ATOM 673 O O . SER A 1 86 ? 17.633 5.752 -9.194 1.00 83.06 86 SER A O 1
ATOM 675 N N . SER A 1 87 ? 15.695 5.072 -8.299 1.00 83.81 87 SER A N 1
ATOM 676 C CA . SER A 1 87 ? 15.908 3.638 -8.537 1.00 83.81 87 SER A CA 1
ATOM 677 C C . SER A 1 87 ? 15.576 3.173 -9.961 1.00 83.81 87 SER A C 1
ATOM 679 O O . SER A 1 87 ? 16.077 2.137 -10.396 1.00 83.81 87 SER A O 1
ATOM 681 N N . HIS A 1 88 ? 14.715 3.898 -10.684 1.00 93.62 88 HIS A N 1
ATOM 682 C CA . HIS A 1 88 ? 14.267 3.569 -12.042 1.00 93.62 88 HIS A CA 1
ATOM 683 C C . HIS A 1 88 ? 13.601 4.775 -12.706 1.00 93.62 88 HIS A C 1
ATOM 685 O O . HIS A 1 88 ? 13.146 5.679 -12.003 1.00 93.62 88 HIS A O 1
ATOM 691 N N . ASP A 1 89 ? 13.456 4.746 -14.033 1.00 95.00 89 ASP A N 1
ATOM 692 C CA . ASP A 1 89 ? 12.809 5.813 -14.799 1.00 95.00 89 ASP A CA 1
ATOM 693 C C . ASP A 1 89 ? 11.405 6.143 -14.249 1.00 95.00 89 ASP A C 1
ATOM 695 O O . ASP A 1 89 ? 10.537 5.280 -14.060 1.00 95.00 89 ASP A O 1
ATOM 699 N N . MET A 1 90 ? 11.196 7.420 -13.941 1.00 94.06 90 MET A N 1
ATOM 700 C CA . MET A 1 90 ? 9.957 7.962 -13.386 1.00 94.06 90 MET A CA 1
ATOM 701 C C . MET A 1 90 ? 8.856 8.131 -14.445 1.00 94.06 90 MET A C 1
ATOM 703 O O . MET A 1 90 ? 7.684 8.276 -14.083 1.00 94.06 90 MET A O 1
ATOM 707 N N . ALA A 1 91 ? 9.218 8.081 -15.731 1.00 94.69 91 ALA A N 1
ATOM 708 C CA . ALA A 1 91 ? 8.305 8.088 -16.871 1.00 94.69 91 ALA A CA 1
ATOM 709 C C . ALA A 1 91 ? 7.865 6.677 -17.306 1.00 94.69 91 ALA A C 1
ATOM 711 O O . ALA A 1 91 ? 7.029 6.544 -18.200 1.00 94.69 91 ALA A O 1
ATOM 712 N N . HIS A 1 92 ? 8.376 5.618 -16.672 1.00 96.12 92 HIS A N 1
ATOM 713 C CA . HIS A 1 92 ? 7.881 4.263 -16.893 1.00 96.12 92 HIS A CA 1
ATOM 714 C C . HIS A 1 92 ? 6.603 3.994 -16.095 1.00 96.12 92 HIS A C 1
ATOM 716 O O . HIS A 1 92 ? 6.492 4.314 -14.909 1.00 96.12 92 HIS A O 1
ATOM 722 N N . THR A 1 93 ? 5.638 3.356 -16.756 1.00 96.12 93 THR A N 1
ATOM 723 C CA . THR A 1 93 ? 4.395 2.902 -16.130 1.00 96.12 93 THR A CA 1
ATOM 724 C C . THR A 1 93 ? 4.589 1.554 -15.440 1.00 96.12 93 THR A C 1
ATOM 726 O O . THR A 1 93 ? 5.292 0.681 -15.953 1.00 96.12 93 THR A O 1
ATOM 729 N N . PHE A 1 94 ? 3.908 1.362 -14.311 1.00 96.19 94 PHE A N 1
ATOM 730 C CA . PHE A 1 94 ? 3.925 0.122 -13.538 1.00 96.19 94 PHE A CA 1
ATOM 731 C C . PHE A 1 94 ? 2.523 -0.483 -13.411 1.00 96.19 94 PHE A C 1
ATOM 733 O O . PHE A 1 94 ? 1.523 0.236 -13.416 1.00 96.19 94 PHE A O 1
ATOM 740 N N . CYS A 1 95 ? 2.462 -1.803 -13.247 1.00 94.56 95 CYS A N 1
ATOM 741 C CA . CYS A 1 95 ? 1.298 -2.499 -12.703 1.00 94.56 95 CYS A CA 1
ATOM 742 C C . CYS A 1 95 ? 1.574 -2.935 -11.262 1.00 94.56 95 CYS A C 1
ATOM 744 O O . CYS A 1 95 ? 2.652 -3.461 -10.976 1.00 94.56 95 CYS A O 1
ATOM 746 N N . GLN A 1 96 ? 0.591 -2.734 -10.387 1.00 94.44 96 GLN A N 1
ATOM 747 C CA . GLN A 1 96 ? 0.576 -3.241 -9.020 1.00 94.44 96 GLN A CA 1
ATOM 748 C C . GLN A 1 96 ? -0.105 -4.610 -8.965 1.00 94.44 96 GLN A C 1
ATOM 750 O O . GLN A 1 96 ? -1.140 -4.829 -9.603 1.00 94.44 96 GLN A O 1
ATOM 755 N N . PHE A 1 97 ? 0.477 -5.498 -8.166 1.00 93.38 97 PHE A N 1
ATOM 756 C CA . PHE A 1 97 ? -0.051 -6.807 -7.819 1.00 93.38 97 PHE A CA 1
ATOM 757 C C . PHE A 1 97 ? -0.112 -6.916 -6.297 1.00 93.38 97 PHE A C 1
ATOM 759 O O . PHE A 1 97 ? 0.874 -6.628 -5.613 1.00 93.38 97 PHE A O 1
ATOM 766 N N . ASP A 1 98 ? -1.270 -7.327 -5.788 1.00 90.00 98 ASP A N 1
ATOM 767 C CA . ASP A 1 98 ? -1.514 -7.446 -4.348 1.00 90.00 98 ASP A CA 1
ATOM 768 C C . ASP A 1 98 ? -1.153 -8.837 -3.816 1.00 90.00 98 ASP A C 1
ATOM 770 O O . ASP A 1 98 ? -0.779 -8.971 -2.651 1.00 90.00 98 ASP A O 1
ATOM 774 N N . THR A 1 99 ? -1.272 -9.860 -4.665 1.00 84.25 99 THR A N 1
ATOM 775 C CA . THR A 1 99 ? -1.022 -11.274 -4.358 1.00 84.25 99 THR A CA 1
ATOM 776 C C . THR A 1 99 ? -0.374 -11.979 -5.550 1.00 84.25 99 THR A C 1
ATOM 778 O O . THR A 1 99 ? -0.296 -11.420 -6.647 1.00 84.25 99 THR A O 1
ATOM 781 N N . ASP A 1 100 ? 0.121 -13.195 -5.326 1.00 78.31 100 ASP A N 1
ATOM 782 C CA . ASP A 1 100 ? 0.878 -13.968 -6.314 1.00 78.31 100 ASP A CA 1
ATOM 783 C C . ASP A 1 100 ? 0.044 -14.499 -7.489 1.00 78.31 100 ASP A C 1
ATOM 785 O O . ASP A 1 100 ? 0.611 -14.890 -8.501 1.00 78.31 100 ASP A O 1
ATOM 789 N N . ASP A 1 101 ? -1.288 -14.454 -7.404 1.00 68.06 101 ASP A N 1
ATOM 790 C CA . ASP A 1 101 ? -2.202 -15.095 -8.362 1.00 68.06 101 ASP A CA 1
ATOM 791 C C . ASP A 1 101 ? -2.237 -14.437 -9.765 1.00 68.06 101 ASP A C 1
ATOM 793 O O . ASP A 1 101 ? -3.167 -14.670 -10.533 1.00 68.06 101 ASP A O 1
ATOM 797 N N . ASP A 1 102 ? -1.242 -13.610 -10.117 1.00 59.59 102 ASP A N 1
ATOM 798 C CA . ASP A 1 102 ? -1.001 -12.960 -11.421 1.00 59.59 102 ASP A CA 1
ATOM 799 C C . ASP A 1 102 ? -2.197 -12.191 -12.030 1.00 59.59 102 ASP A C 1
ATOM 801 O O . ASP A 1 102 ? -2.115 -11.645 -13.137 1.00 59.59 102 ASP A O 1
ATOM 805 N N . LEU A 1 103 ? -3.297 -12.048 -11.290 1.00 67.25 103 LEU A N 1
ATOM 806 C CA . LEU A 1 103 ? -4.392 -11.153 -11.616 1.00 67.25 103 LEU A CA 1
ATOM 807 C C . LEU A 1 103 ? -3.874 -9.729 -11.439 1.00 67.25 103 LEU A C 1
ATOM 809 O O . LEU A 1 103 ? -3.760 -9.229 -10.320 1.00 67.25 103 LEU A O 1
ATOM 813 N N . MET A 1 104 ? -3.522 -9.084 -12.557 1.00 61.19 104 MET A N 1
ATOM 814 C CA . MET A 1 104 ? -3.165 -7.667 -12.563 1.00 61.19 104 MET A CA 1
ATOM 815 C C . MET A 1 104 ? -4.244 -6.883 -11.820 1.00 61.19 104 MET A C 1
ATOM 817 O O . MET A 1 104 ? -5.380 -6.793 -12.287 1.00 61.19 104 MET A O 1
ATOM 821 N N . VAL A 1 105 ? -3.874 -6.307 -10.678 1.00 78.19 105 VAL A N 1
ATOM 822 C CA . VAL A 1 105 ? -4.829 -5.582 -9.840 1.00 78.19 105 VAL A CA 1
ATOM 823 C C . VAL A 1 105 ? -5.056 -4.199 -10.428 1.00 78.19 105 VAL A C 1
ATOM 825 O O . VAL A 1 105 ? -6.195 -3.767 -10.597 1.00 78.19 105 VAL A O 1
ATOM 828 N N . GLN A 1 106 ? -3.972 -3.498 -10.779 1.00 88.06 106 GLN A N 1
ATOM 829 C CA . GLN A 1 106 ? -4.081 -2.106 -11.197 1.00 88.06 106 GLN A CA 1
ATOM 830 C C . GLN A 1 106 ? -2.898 -1.629 -12.044 1.00 88.06 106 GLN A C 1
ATOM 832 O O . GLN A 1 106 ? -1.743 -1.738 -11.637 1.00 88.06 106 GLN A O 1
ATOM 837 N N . LYS A 1 107 ? -3.183 -0.990 -13.186 1.00 94.38 107 LYS A N 1
ATOM 838 C CA . LYS A 1 107 ? -2.209 -0.139 -13.886 1.00 94.38 107 LYS A CA 1
ATOM 839 C C . LYS A 1 107 ? -2.119 1.208 -13.169 1.00 94.38 107 LYS A C 1
ATOM 841 O O . LYS A 1 107 ? -3.130 1.890 -13.010 1.00 94.38 107 LYS A O 1
ATOM 846 N N . LEU A 1 108 ? -0.919 1.587 -12.744 1.00 94.25 108 LEU A N 1
ATOM 847 C CA . LEU A 1 108 ? -0.678 2.808 -11.981 1.00 94.25 108 LEU A CA 1
ATOM 848 C C . LEU A 1 108 ? -0.429 4.012 -12.903 1.00 94.25 108 LEU A C 1
ATOM 850 O O . LEU A 1 108 ? 0.065 3.834 -14.020 1.00 94.25 108 LEU A O 1
ATOM 854 N N . PRO A 1 109 ? -0.747 5.243 -12.462 1.00 94.88 109 PRO A N 1
ATOM 855 C CA . PRO A 1 109 ? -0.312 6.451 -13.155 1.00 94.88 109 PRO A CA 1
ATOM 856 C C . PRO A 1 109 ? 1.219 6.569 -13.154 1.00 94.88 109 PRO A C 1
ATOM 858 O O . PRO A 1 109 ? 1.917 5.927 -12.367 1.00 94.88 109 PRO A O 1
ATOM 861 N N . LEU A 1 110 ? 1.750 7.421 -14.033 1.00 95.44 110 LEU A N 1
ATOM 862 C CA . LEU A 1 110 ? 3.181 7.707 -14.060 1.00 95.44 110 LEU A CA 1
ATOM 863 C C . LEU A 1 110 ? 3.627 8.328 -12.738 1.00 95.44 110 LEU A C 1
ATOM 865 O O . LEU A 1 110 ? 3.015 9.286 -12.255 1.00 95.44 110 LEU A O 1
ATOM 869 N N . ARG A 1 111 ? 4.739 7.834 -12.186 1.00 95.00 111 ARG A N 1
ATOM 870 C CA . ARG A 1 111 ? 5.280 8.357 -10.926 1.00 95.00 111 ARG A CA 1
ATOM 871 C C . ARG A 1 111 ? 5.652 9.836 -11.050 1.00 95.00 111 ARG A C 1
ATOM 873 O O . ARG A 1 111 ? 5.364 10.595 -10.137 1.00 95.00 111 ARG A O 1
ATOM 880 N N . VAL A 1 112 ? 6.191 10.265 -12.198 1.00 94.88 112 VAL A N 1
ATOM 881 C CA . VAL A 1 112 ? 6.515 11.683 -12.468 1.00 94.88 112 VAL A CA 1
ATOM 882 C C . VAL A 1 112 ? 5.288 12.611 -12.475 1.00 94.88 112 VAL A C 1
ATOM 884 O O . VAL A 1 112 ? 5.427 13.813 -12.282 1.00 94.88 112 VAL A O 1
ATOM 887 N N . GLN A 1 113 ? 4.085 12.068 -12.682 1.00 94.75 113 GLN A N 1
ATOM 888 C CA . GLN A 1 113 ? 2.819 12.815 -12.669 1.00 94.75 113 GLN A CA 1
ATOM 889 C C . GLN A 1 113 ? 2.017 12.600 -11.379 1.00 94.75 113 GLN A C 1
ATOM 891 O O . GLN A 1 113 ? 0.890 13.077 -11.266 1.00 94.75 113 GLN A O 1
ATOM 896 N N . SER A 1 114 ? 2.562 11.845 -10.426 1.00 93.88 114 SER A N 1
ATOM 897 C CA . SER A 1 114 ? 1.874 11.474 -9.195 1.00 93.88 114 SER A CA 1
ATOM 898 C C . SER A 1 114 ? 2.370 12.313 -8.026 1.00 93.88 114 SER A C 1
ATOM 900 O O . SER A 1 114 ? 3.550 12.642 -7.931 1.00 93.88 114 SER A O 1
ATOM 902 N N . GLU A 1 115 ? 1.473 12.626 -7.097 1.00 93.38 115 GLU A N 1
ATOM 903 C CA . GLU A 1 115 ? 1.849 13.270 -5.844 1.00 93.38 115 GLU A CA 1
ATOM 904 C C . GLU A 1 115 ? 2.422 12.240 -4.865 1.00 93.38 115 GLU A C 1
ATOM 906 O O . GLU A 1 115 ? 1.860 11.158 -4.669 1.00 93.38 115 GLU A O 1
ATOM 911 N N . LYS A 1 116 ? 3.530 12.596 -4.213 1.00 92.50 116 LYS A N 1
ATOM 912 C CA . LYS A 1 116 ? 4.144 11.785 -3.166 1.00 92.50 116 LYS A CA 1
ATOM 913 C C . LYS A 1 116 ? 3.981 12.455 -1.814 1.00 92.50 116 LYS A C 1
ATOM 915 O O . LYS A 1 116 ? 4.427 13.576 -1.594 1.00 92.50 116 LYS A O 1
ATOM 920 N N . LEU A 1 117 ? 3.404 11.711 -0.878 1.00 93.56 117 LEU A N 1
ATOM 921 C CA . LEU A 1 117 ? 3.226 12.144 0.501 1.00 93.56 117 LEU A CA 1
ATOM 922 C C . LEU A 1 117 ? 4.110 11.321 1.433 1.00 93.56 117 LEU A C 1
ATOM 924 O O . LEU A 1 117 ? 4.176 10.097 1.330 1.00 93.56 117 LEU A O 1
ATOM 928 N N . LYS A 1 118 ? 4.745 11.988 2.399 1.00 94.81 118 LYS A N 1
ATOM 929 C CA . LYS A 1 118 ? 5.494 11.311 3.463 1.00 94.81 118 LYS A CA 1
ATOM 930 C C . LYS A 1 118 ? 4.529 10.547 4.377 1.00 94.81 118 LYS A C 1
ATOM 932 O O . LYS A 1 118 ? 3.519 11.105 4.817 1.00 94.81 118 LYS A O 1
ATOM 937 N N . ALA A 1 119 ? 4.839 9.287 4.671 1.00 95.88 119 ALA A N 1
ATOM 938 C CA . ALA A 1 119 ? 4.128 8.509 5.682 1.00 95.88 119 ALA A CA 1
ATOM 939 C C . ALA A 1 119 ? 4.546 8.955 7.096 1.00 95.88 119 ALA A C 1
ATOM 941 O O . ALA A 1 119 ? 5.716 9.269 7.328 1.00 95.88 119 ALA A O 1
ATOM 942 N N . GLN A 1 120 ? 3.594 9.020 8.028 1.00 96.94 120 GLN A N 1
ATOM 943 C CA . GLN A 1 120 ? 3.807 9.450 9.416 1.00 96.94 120 GLN A CA 1
ATOM 944 C C . GLN A 1 120 ? 3.149 8.454 10.377 1.00 96.94 120 GLN A C 1
ATOM 946 O O . GLN A 1 120 ? 2.021 8.039 10.134 1.00 96.94 120 GLN A O 1
ATOM 951 N N . GLY A 1 121 ? 3.849 8.066 11.441 1.00 96.19 121 GLY A N 1
ATOM 952 C CA . GLY A 1 121 ? 3.435 7.000 12.355 1.00 96.19 121 GLY A CA 1
ATOM 953 C C . GLY A 1 121 ? 4.634 6.411 13.098 1.00 96.19 121 GLY A C 1
ATOM 954 O O . GLY A 1 121 ? 5.652 7.089 13.263 1.00 96.19 121 GLY A O 1
ATOM 955 N N . ILE A 1 122 ? 4.531 5.148 13.500 1.00 96.06 122 ILE A N 1
ATOM 956 C CA . ILE A 1 122 ? 5.551 4.375 14.212 1.00 96.06 122 ILE A CA 1
ATOM 957 C C . ILE A 1 122 ? 6.605 3.895 13.202 1.00 96.06 122 ILE A C 1
ATOM 959 O O . ILE A 1 122 ? 6.656 2.741 12.784 1.00 96.06 122 ILE A O 1
ATOM 963 N N . PHE A 1 123 ? 7.454 4.828 12.777 1.00 95.56 123 PHE A N 1
ATOM 964 C CA . PHE A 1 123 ? 8.633 4.570 11.949 1.00 95.56 123 PHE A CA 1
ATOM 965 C C . PHE A 1 123 ? 9.917 4.689 12.781 1.00 95.56 123 PHE A C 1
ATOM 967 O O . PHE A 1 123 ? 9.879 4.982 13.977 1.00 95.56 123 PHE A O 1
ATOM 974 N N . LYS A 1 124 ? 11.078 4.470 12.147 1.00 95.25 124 LYS A N 1
ATOM 975 C CA . LYS A 1 124 ? 12.383 4.697 12.781 1.00 95.25 124 LYS A CA 1
ATOM 976 C C . LYS A 1 124 ? 12.422 6.088 13.433 1.00 95.25 124 LYS A C 1
ATOM 978 O O . LYS A 1 124 ? 11.980 7.063 12.828 1.00 95.25 124 LYS A O 1
ATOM 983 N N . ASP A 1 125 ? 12.959 6.141 14.649 1.00 95.06 125 ASP A N 1
ATOM 984 C CA . ASP A 1 125 ? 13.115 7.349 15.470 1.00 95.06 125 ASP A CA 1
ATOM 985 C C . ASP A 1 125 ? 11.793 7.946 16.006 1.00 95.06 125 ASP A C 1
ATOM 987 O O . ASP A 1 125 ? 11.802 9.018 16.612 1.00 95.06 125 ASP A O 1
ATOM 991 N N . ALA A 1 126 ? 10.655 7.255 15.843 1.00 95.31 126 ALA A N 1
ATOM 992 C CA . ALA A 1 126 ? 9.409 7.633 16.504 1.00 95.31 126 ALA A CA 1
ATOM 993 C C . ALA A 1 126 ? 9.518 7.469 18.030 1.00 95.31 126 ALA A C 1
ATOM 995 O O . ALA A 1 126 ? 10.034 6.471 18.536 1.00 95.31 126 ALA A O 1
ATOM 996 N N . ILE A 1 127 ? 8.985 8.443 18.769 1.00 94.25 127 ILE A N 1
ATOM 997 C CA . ILE A 1 127 ? 8.829 8.361 20.224 1.00 94.25 127 ILE A CA 1
ATOM 998 C C . ILE A 1 127 ? 7.476 7.713 20.499 1.00 94.25 127 ILE A C 1
ATOM 1000 O O . ILE A 1 127 ? 6.455 8.202 20.020 1.00 94.25 127 ILE A O 1
ATOM 1004 N N . VAL A 1 128 ? 7.475 6.618 21.258 1.00 93.94 128 VAL A N 1
ATOM 1005 C CA . VAL A 1 128 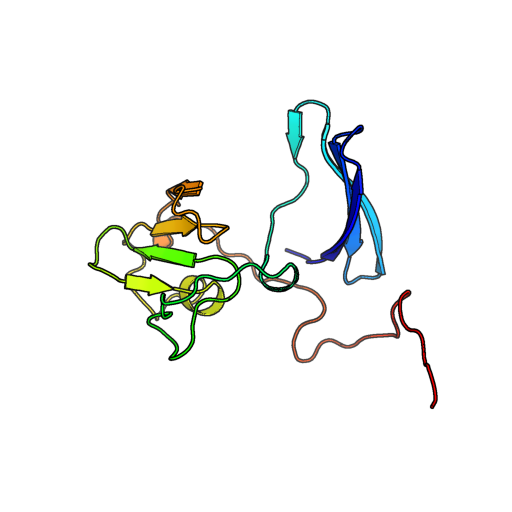? 6.286 5.785 21.463 1.00 93.94 128 VAL A CA 1
ATOM 1006 C C . VAL A 1 128 ? 6.025 5.500 22.935 1.00 93.94 128 VAL A C 1
ATOM 1008 O O . VAL A 1 128 ? 6.944 5.394 23.749 1.00 93.94 128 VAL A O 1
ATOM 1011 N N . THR A 1 129 ? 4.749 5.328 23.253 1.00 91.62 129 THR A N 1
ATOM 1012 C CA . THR A 1 129 ? 4.244 4.734 24.491 1.00 91.62 129 THR A CA 1
ATOM 1013 C C . THR A 1 129 ? 3.789 3.299 24.237 1.00 91.62 129 THR A C 1
ATOM 1015 O O . THR A 1 129 ? 3.713 2.825 23.103 1.00 91.62 129 THR A O 1
ATOM 1018 N N . ARG A 1 130 ? 3.532 2.556 25.315 1.00 88.94 130 ARG A N 1
ATOM 1019 C CA . ARG A 1 130 ? 3.074 1.168 25.228 1.00 88.94 130 ARG A CA 1
ATOM 1020 C C . ARG A 1 130 ? 1.653 1.125 24.660 1.00 88.94 130 ARG A C 1
ATOM 1022 O O . ARG A 1 130 ? 0.743 1.682 25.263 1.00 88.94 130 ARG A O 1
ATOM 1029 N N . GLY A 1 131 ? 1.475 0.430 23.539 1.00 83.31 131 GLY A N 1
ATOM 1030 C CA . GLY A 1 131 ? 0.171 0.269 22.898 1.00 83.31 131 GLY A CA 1
ATOM 1031 C C . GLY A 1 131 ? -0.782 -0.670 23.648 1.00 83.31 131 GLY A C 1
ATOM 1032 O O . GLY A 1 131 ? -0.388 -1.422 24.542 1.00 83.31 131 GLY A O 1
ATOM 1033 N N . LYS A 1 132 ? -2.049 -0.655 23.230 1.00 78.50 132 LYS A N 1
ATOM 1034 C CA . LYS A 1 132 ? -3.164 -1.412 23.831 1.00 78.50 132 LYS A CA 1
ATOM 1035 C C . LYS A 1 132 ? -2.982 -2.938 23.843 1.00 78.50 132 LYS A C 1
ATOM 1037 O O . LYS A 1 132 ? -3.417 -3.589 24.784 1.00 78.50 132 LYS A O 1
ATOM 1042 N N . ASP A 1 133 ? -2.313 -3.491 22.831 1.00 82.31 133 ASP A N 1
ATOM 1043 C CA . ASP A 1 133 ? -2.127 -4.941 22.658 1.00 82.31 133 ASP A CA 1
ATOM 1044 C C . ASP A 1 133 ? -0.882 -5.457 23.388 1.00 82.31 133 ASP A C 1
ATOM 1046 O O . ASP A 1 133 ? -0.477 -6.610 23.248 1.00 82.31 133 ASP A O 1
ATOM 1050 N N . ALA A 1 134 ? -0.234 -4.600 24.176 1.00 76.50 134 ALA A N 1
ATOM 1051 C CA . ALA A 1 134 ? 0.950 -4.988 24.897 1.00 76.50 134 ALA A CA 1
ATOM 1052 C C . ALA A 1 134 ? 0.575 -5.932 26.056 1.00 76.50 134 ALA A C 1
ATOM 1054 O O . ALA A 1 134 ? 0.241 -5.515 27.169 1.00 76.50 134 ALA A O 1
ATOM 1055 N N . SER A 1 135 ? 0.718 -7.233 25.832 1.00 70.19 135 SER A N 1
ATOM 1056 C CA . SER A 1 135 ? 0.804 -8.239 26.890 1.00 70.19 135 SER A CA 1
ATOM 1057 C C . SER A 1 135 ? 2.273 -8.465 27.246 1.00 70.19 135 SER A C 1
ATOM 1059 O O . SER A 1 135 ? 3.069 -8.852 26.395 1.00 70.19 135 SER A O 1
ATOM 1061 N N . LEU A 1 136 ? 2.659 -8.205 28.497 1.00 52.31 136 LEU A N 1
ATOM 1062 C CA . LEU A 1 136 ? 3.939 -8.679 2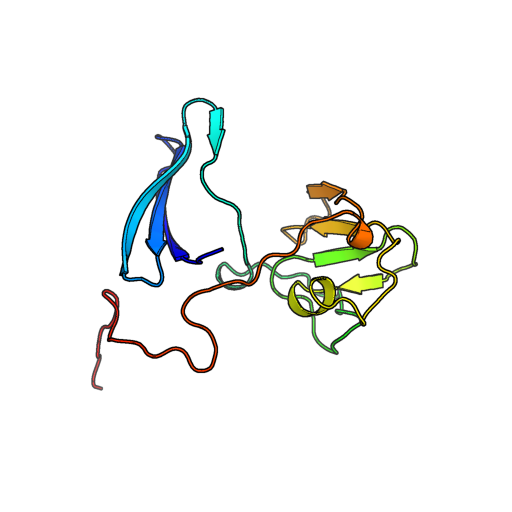9.024 1.00 52.31 136 LEU A CA 1
ATOM 1063 C C . LEU A 1 136 ? 3.676 -10.082 29.562 1.00 52.31 136 LEU A C 1
ATOM 1065 O O . LEU A 1 136 ? 3.254 -10.233 30.704 1.00 52.31 136 LEU A O 1
ATOM 1069 N N . SER A 1 137 ? 3.889 -11.109 28.747 1.00 52.16 137 SER A N 1
ATOM 1070 C CA . SER A 1 137 ? 4.170 -12.427 29.307 1.00 52.16 137 SER A CA 1
ATOM 1071 C C . SER A 1 137 ? 5.627 -12.400 29.761 1.00 52.16 137 SER A C 1
ATOM 1073 O O . SER A 1 137 ? 6.533 -12.642 28.966 1.00 52.16 137 SER A O 1
ATOM 1075 N N . TYR A 1 138 ? 5.856 -12.030 31.021 1.00 45.78 138 TYR A N 1
ATOM 1076 C CA . TYR A 1 138 ? 7.083 -12.433 31.699 1.00 45.78 138 TYR A CA 1
ATOM 1077 C C . TYR A 1 138 ? 7.014 -13.960 31.839 1.00 45.78 138 TYR A C 1
ATOM 1079 O O . TYR A 1 138 ? 6.175 -14.461 32.588 1.00 45.78 138 TYR A O 1
ATOM 1087 N N . MET A 1 139 ? 7.822 -14.680 31.059 1.00 41.28 139 MET A N 1
ATOM 1088 C CA . MET A 1 139 ? 8.259 -16.035 31.406 1.00 41.28 139 MET A CA 1
ATOM 1089 C C . MET A 1 139 ? 9.613 -15.932 32.091 1.00 41.28 139 MET A C 1
ATOM 1091 O O . MET A 1 139 ? 10.444 -15.136 31.596 1.00 41.28 139 MET A O 1
#

InterPro domains:
  IPR000433 Zinc finger, ZZ-type [PF00569] (52-82)
  IPR010606 Mib-herc2 [PS51416] (1-44)